Protein AF-A0A2M8NMA6-F1 (afdb_monomer)

Me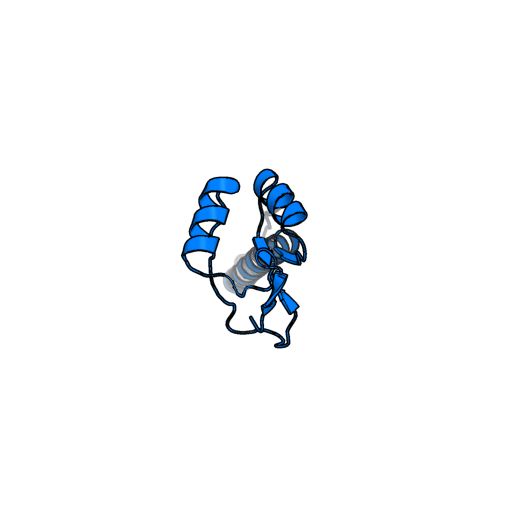an predicted aligned error: 4.54 Å

Foldseek 3Di:
DPPDDDDDPVCVVVVVVVVVVVVVVVVVVVVVVVQVVQEDEDQAPVVVQVCLVVDGHYDFFDPDDPVQQVVCCVRRVDHDDDDDPDDPWDWDAGRRPRDIGGD

Sequence (103 aa):
KEGKQFISQENIVAQVKDLLDSIHHNMLAQATAFREANTHDISSYADMKNLAETGGWARVWWAGSNDDERKIKEETGMTLRCFPLDQPGGSGTCVYTGNSANR

Radius of gyration: 21.37 Å; Cα contacts (8 Å, |Δi|>4): 92; chains: 1; bounding box: 47×32×56 Å

Solvent-accessible surface area (backbone atoms only — not comparable to full-atom values): 6247 Å² total; per-residue (Å²): 114,90,98,65,83,90,78,59,79,92,52,41,70,63,54,53,51,55,48,52,53,48,51,52,52,51,52,51,51,52,53,49,52,52,51,55,77,39,46,40,84,44,75,42,50,67,61,50,49,55,39,52,76,74,58,69,42,79,47,56,32,54,60,71,53,75,70,51,51,51,50,45,28,75,76,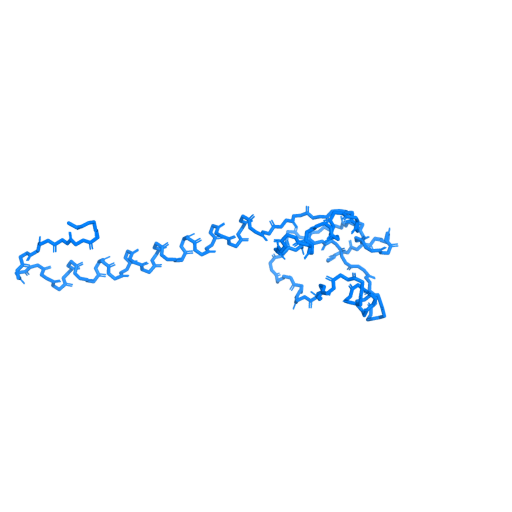50,69,51,72,91,84,76,79,74,87,87,61,96,69,66,71,44,50,9,32,81,77,66,41,81,14,69,75

Nearest PDB structures (foldseek):
  1hc7-assembly1_A  TM=9.368E-01  e=1.530E-05  Thermus thermophilus
  1h4q-assembly1_A  TM=9.274E-01  e=8.214E-05  Thermus thermophilus
  1h4s-assembly1_B  TM=9.234E-01  e=1.840E-04  Thermus thermophilus
  6aa0-assembly2_C  TM=8.926E-01  e=1.188E-02  Toxoplasma gondii ME49
  7qb7-assembly1_A  TM=8.561E-01  e=7.935E-03  Plasmodium falciparum 3D7

Structure (mmCIF, N/CA/C/O backbone):
data_AF-A0A2M8NMA6-F1
#
_entry.id   AF-A0A2M8NMA6-F1
#
loop_
_atom_site.group_PDB
_atom_site.id
_atom_site.type_symbol
_atom_site.label_atom_id
_atom_site.label_alt_id
_atom_site.label_comp_id
_atom_site.label_asym_id
_atom_site.label_entity_id
_atom_site.label_seq_id
_atom_site.pdbx_PDB_ins_code
_atom_site.Cartn_x
_atom_site.Cartn_y
_atom_site.Cartn_z
_atom_site.occupancy
_atom_site.B_iso_or_equiv
_atom_site.auth_seq_id
_atom_site.auth_comp_id
_atom_site.auth_asym_id
_atom_site.auth_atom_id
_atom_site.pdbx_PDB_model_num
ATOM 1 N N . LYS A 1 1 ? -16.932 17.232 24.743 1.00 47.41 1 LYS A N 1
ATOM 2 C CA . LYS A 1 1 ? -15.673 16.712 24.152 1.00 47.41 1 LYS A CA 1
ATOM 3 C C . LYS A 1 1 ? -16.082 15.595 23.210 1.00 47.41 1 LYS A C 1
ATOM 5 O O . LYS A 1 1 ? -16.760 14.693 23.689 1.00 47.41 1 LYS A O 1
ATOM 10 N N . GLU A 1 2 ? -15.774 15.701 21.919 1.00 72.19 2 GLU A N 1
ATOM 11 C CA . GLU A 1 2 ? -16.078 14.645 20.942 1.00 72.19 2 GLU A CA 1
ATOM 12 C C . GLU A 1 2 ? -15.517 13.290 21.396 1.00 72.19 2 GLU A C 1
ATOM 14 O O . GLU A 1 2 ? -14.491 13.233 22.077 1.00 72.19 2 GLU A O 1
ATOM 19 N N . GLY A 1 3 ? -16.245 12.214 21.087 1.00 79.19 3 GLY A N 1
ATOM 20 C CA . GLY A 1 3 ? -15.873 10.841 21.443 1.00 79.19 3 GLY A CA 1
ATOM 21 C C . GLY A 1 3 ? -16.180 10.412 22.884 1.00 79.19 3 GLY A C 1
ATOM 22 O O . GLY A 1 3 ? -15.810 9.309 23.271 1.00 79.19 3 GLY A O 1
ATOM 23 N N . LYS A 1 4 ? -16.846 11.245 23.697 1.00 89.00 4 LYS A N 1
ATOM 24 C CA . LYS A 1 4 ? -17.308 10.865 25.046 1.00 89.00 4 LYS A CA 1
ATOM 25 C C . LYS A 1 4 ? -18.826 10.775 25.096 1.00 89.00 4 LYS A C 1
ATOM 27 O O . LYS A 1 4 ? -19.508 11.644 24.561 1.00 89.00 4 LYS A O 1
ATOM 32 N N . GLN A 1 5 ? -19.336 9.767 25.796 1.00 87.56 5 GLN A N 1
ATOM 33 C CA . GLN A 1 5 ? -20.767 9.543 25.992 1.00 87.56 5 GLN A CA 1
ATOM 34 C C . GLN A 1 5 ? -21.062 9.324 27.479 1.00 87.56 5 GLN A C 1
ATOM 36 O O . GLN A 1 5 ? -20.246 8.750 28.200 1.00 87.56 5 GLN A O 1
ATOM 41 N N . PHE A 1 6 ? -22.217 9.808 27.936 1.00 89.50 6 PHE A N 1
ATOM 42 C CA . PHE A 1 6 ? -22.733 9.550 29.279 1.00 89.50 6 PHE A CA 1
ATOM 43 C C . PHE A 1 6 ? -23.800 8.465 29.180 1.00 89.50 6 PHE A C 1
ATOM 45 O O . PHE A 1 6 ? -24.752 8.615 28.417 1.00 89.50 6 PHE A O 1
ATOM 52 N N . ILE A 1 7 ? -23.630 7.383 29.934 1.00 89.94 7 ILE A N 1
ATOM 53 C CA . ILE A 1 7 ? -24.484 6.194 29.859 1.00 89.94 7 ILE A CA 1
ATOM 54 C C . ILE A 1 7 ? -24.953 5.793 31.262 1.00 89.94 7 ILE A C 1
ATOM 56 O O . ILE A 1 7 ? -24.235 6.002 32.240 1.00 89.94 7 ILE A O 1
ATOM 60 N N . SER A 1 8 ? -26.167 5.242 31.363 1.00 92.31 8 SER A N 1
ATOM 61 C CA . SER A 1 8 ? -26.717 4.722 32.626 1.00 92.31 8 SER A CA 1
ATOM 62 C C . SER A 1 8 ? -25.996 3.442 33.055 1.00 92.31 8 SER A C 1
ATOM 64 O O . SER A 1 8 ? -25.614 2.626 32.213 1.00 92.31 8 SER A O 1
ATOM 66 N N . GLN A 1 9 ? -25.870 3.233 34.368 1.00 92.25 9 GLN A N 1
ATOM 67 C CA . GLN A 1 9 ? -25.251 2.039 34.943 1.00 92.25 9 GLN A CA 1
ATOM 68 C C . GLN A 1 9 ? -26.019 0.750 34.607 1.00 92.25 9 GLN A C 1
ATOM 70 O O . GLN A 1 9 ? -25.396 -0.291 34.431 1.00 92.25 9 GLN A O 1
ATOM 75 N N . GLU A 1 10 ? -27.343 0.814 34.455 1.00 94.56 10 GLU A N 1
ATOM 76 C CA . GLU A 1 10 ? -28.184 -0.357 34.148 1.00 94.56 10 GLU A CA 1
ATOM 77 C C . GLU A 1 10 ? -27.834 -0.999 32.796 1.00 94.56 10 GLU A C 1
ATOM 79 O O . GLU A 1 10 ? -27.870 -2.218 32.659 1.00 94.56 10 GLU A O 1
ATOM 84 N N . ASN A 1 11 ? -27.423 -0.188 31.814 1.00 90.25 11 ASN A N 1
ATOM 85 C CA . ASN A 1 11 ? -27.139 -0.632 30.445 1.00 90.25 11 ASN A CA 1
ATOM 86 C C . ASN A 1 11 ? -25.641 -0.621 30.102 1.00 90.25 11 ASN A C 1
ATOM 88 O O . ASN A 1 11 ? -25.273 -0.768 28.935 1.00 90.25 11 ASN A O 1
ATOM 92 N N . ILE A 1 12 ? -24.769 -0.435 31.100 1.00 94.56 12 ILE A N 1
ATOM 93 C CA . ILE A 1 12 ? -23.337 -0.196 30.880 1.00 94.56 12 ILE A CA 1
ATOM 94 C C . ILE A 1 12 ? -22.649 -1.353 30.151 1.00 94.56 12 ILE A C 1
ATOM 96 O O . ILE A 1 12 ? -21.845 -1.122 29.255 1.00 94.56 12 ILE A O 1
ATOM 100 N N . VAL A 1 13 ? -22.991 -2.599 30.490 1.00 95.88 13 VAL A N 1
ATOM 101 C CA . VAL A 1 13 ? -22.331 -3.787 29.931 1.00 95.88 13 VAL A CA 1
ATOM 102 C C . VAL A 1 13 ? -22.610 -3.922 28.435 1.00 95.88 13 VAL A C 1
ATOM 104 O O . VAL A 1 13 ? -21.674 -4.103 27.660 1.00 95.88 13 VAL A O 1
ATOM 107 N N . ALA A 1 14 ? -23.877 -3.802 28.028 1.00 95.06 14 ALA A N 1
ATOM 108 C CA . ALA A 1 14 ? -24.264 -3.893 26.622 1.00 95.06 14 ALA A CA 1
ATOM 109 C C . ALA A 1 14 ? -23.650 -2.746 25.807 1.00 95.06 14 ALA A C 1
ATOM 111 O O . ALA A 1 14 ? -22.970 -2.994 24.817 1.00 95.06 14 ALA A O 1
ATOM 112 N N . GLN A 1 15 ? -23.779 -1.503 26.289 1.00 94.38 15 GLN A N 1
ATOM 113 C CA . GLN A 1 15 ? -23.275 -0.333 25.566 1.00 94.38 15 GLN A CA 1
ATOM 114 C C . GLN A 1 15 ? -21.753 -0.331 25.409 1.00 94.38 15 GLN A C 1
ATOM 116 O O . GLN A 1 15 ? -21.250 0.035 24.352 1.00 94.38 15 GLN A O 1
ATOM 121 N N . VAL A 1 16 ? -21.002 -0.752 26.431 1.00 95.19 16 VAL A N 1
ATOM 122 C CA . VAL A 1 16 ? -19.538 -0.853 26.322 1.00 95.19 16 VAL A CA 1
ATOM 123 C C . VAL A 1 16 ? -19.141 -1.929 25.314 1.00 95.19 16 VAL A C 1
ATOM 125 O O . VAL A 1 16 ? -18.191 -1.727 24.563 1.00 95.19 16 VAL A O 1
ATOM 128 N N . LYS A 1 17 ? -19.863 -3.052 25.265 1.00 96.75 17 LYS A N 1
ATOM 129 C CA . LYS A 1 17 ? -19.577 -4.129 24.315 1.00 96.75 17 LYS A CA 1
ATOM 130 C C . LYS A 1 17 ? -19.808 -3.671 22.872 1.00 96.75 17 LYS A C 1
ATOM 132 O O . LYS A 1 17 ? -18.891 -3.760 22.061 1.00 96.75 17 LYS A O 1
ATOM 137 N N . ASP A 1 18 ? -20.962 -3.064 22.605 1.00 95.81 18 ASP A N 1
ATOM 138 C CA . ASP A 1 18 ? -21.297 -2.511 21.287 1.00 95.81 18 ASP A CA 1
ATOM 139 C C . ASP A 1 18 ? -20.319 -1.401 20.871 1.00 95.81 18 ASP A C 1
ATOM 141 O O . ASP A 1 18 ? -19.941 -1.284 19.701 1.00 95.81 18 ASP A O 1
ATOM 145 N N . LEU A 1 19 ? -19.868 -0.587 21.833 1.00 95.38 19 LEU A N 1
ATOM 146 C CA . LEU A 1 19 ? -18.867 0.446 21.594 1.00 95.38 19 LEU A CA 1
ATOM 147 C C . LEU A 1 19 ? -17.514 -0.157 21.205 1.00 95.38 19 LEU A C 1
ATOM 149 O O . LEU A 1 19 ? -16.883 0.344 20.277 1.00 95.38 19 LEU A O 1
ATOM 153 N N . LEU A 1 20 ? -17.061 -1.215 21.880 1.00 97.25 20 LEU A N 1
ATOM 154 C CA . LEU A 1 20 ? -15.803 -1.889 21.545 1.00 97.25 20 LEU A CA 1
ATOM 155 C C . LEU A 1 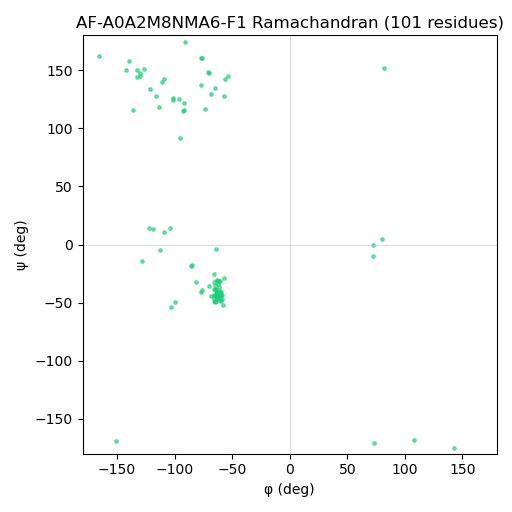20 ? -15.853 -2.504 20.143 1.00 97.25 20 LEU A C 1
ATOM 157 O O . LEU A 1 20 ? -14.911 -2.315 19.370 1.00 97.25 20 LEU A O 1
ATOM 161 N N . ASP A 1 21 ? -16.965 -3.149 19.789 1.00 98.25 21 ASP A N 1
ATOM 162 C CA . ASP A 1 21 ? -17.174 -3.691 18.444 1.00 98.25 21 ASP A CA 1
ATOM 163 C C . ASP A 1 21 ? -17.173 -2.565 17.403 1.00 98.25 21 ASP A C 1
ATOM 165 O O . ASP A 1 21 ? -16.511 -2.652 16.368 1.00 98.25 21 ASP A O 1
ATOM 169 N N . SER A 1 22 ? -17.845 -1.451 17.699 1.00 97.12 22 SER A N 1
ATOM 170 C CA . SER A 1 22 ? -17.874 -0.278 16.820 1.00 97.12 22 SER A CA 1
ATOM 171 C C . SER A 1 22 ? -16.489 0.344 16.640 1.00 97.12 22 SER A C 1
ATOM 173 O O . SER A 1 22 ? -16.112 0.694 15.523 1.00 97.12 22 SER A O 1
ATOM 175 N N . ILE A 1 23 ? -15.701 0.465 17.713 1.00 96.75 23 ILE A N 1
ATOM 176 C CA . ILE A 1 23 ? -14.321 0.962 17.651 1.00 96.75 23 ILE A CA 1
ATOM 177 C C . ILE A 1 23 ? -13.483 0.048 16.758 1.00 96.75 23 ILE A C 1
ATOM 179 O O . ILE A 1 23 ? -12.800 0.544 15.863 1.00 96.75 23 ILE A O 1
ATOM 183 N N . HIS A 1 24 ? -13.570 -1.269 16.955 1.00 98.31 24 HIS A N 1
ATOM 184 C CA . HIS A 1 24 ? -12.842 -2.234 16.140 1.00 98.31 24 HIS A CA 1
ATOM 185 C C . HIS A 1 24 ? -13.198 -2.104 14.653 1.00 98.31 24 HIS A C 1
ATOM 187 O O . HIS A 1 24 ? -12.304 -1.922 13.823 1.00 98.31 24 HIS A O 1
ATOM 193 N N . HIS A 1 25 ? -14.491 -2.125 14.315 1.00 98.44 25 HIS A N 1
ATOM 194 C CA . HIS A 1 25 ? -14.948 -1.996 12.932 1.00 98.44 25 HIS A CA 1
ATOM 195 C C . HIS A 1 25 ? -14.520 -0.668 12.304 1.00 98.44 25 HIS A C 1
ATOM 197 O O . HIS A 1 25 ? -14.052 -0.652 11.168 1.00 98.44 25 HIS A O 1
ATOM 203 N N . ASN A 1 26 ? -14.611 0.437 13.046 1.00 98.06 26 ASN A N 1
ATOM 204 C CA . ASN A 1 26 ? -14.208 1.751 12.553 1.00 98.06 26 ASN A CA 1
ATOM 205 C C . ASN A 1 26 ? -12.701 1.825 12.295 1.00 98.06 26 ASN A C 1
ATOM 207 O O . ASN A 1 26 ? -12.285 2.341 11.260 1.00 98.06 26 ASN A O 1
ATOM 211 N N . MET A 1 27 ? -11.879 1.288 13.201 1.00 98.31 27 MET A N 1
ATOM 212 C CA . MET A 1 27 ? -10.429 1.236 13.011 1.00 98.31 27 MET A CA 1
ATOM 213 C C . MET A 1 27 ? -10.054 0.366 11.810 1.00 98.31 27 MET A C 1
ATOM 215 O O . MET A 1 27 ? -9.226 0.773 10.995 1.00 98.31 27 MET A O 1
ATOM 219 N N . LEU A 1 28 ? -10.690 -0.800 11.661 1.00 98.69 28 LEU A N 1
ATOM 220 C CA . LEU A 1 28 ? -10.463 -1.687 10.522 1.00 98.69 28 LEU A CA 1
ATOM 221 C C . LEU A 1 28 ? -10.889 -1.033 9.201 1.00 98.69 28 LEU A C 1
ATOM 223 O O . LEU A 1 28 ? -10.142 -1.095 8.224 1.00 98.69 28 LEU A O 1
ATOM 227 N N . ALA A 1 29 ? -12.050 -0.377 9.165 1.00 98.50 29 ALA A N 1
ATOM 228 C CA . ALA A 1 29 ? -12.539 0.325 7.981 1.00 98.50 29 ALA A CA 1
ATOM 229 C C . ALA A 1 29 ? -11.600 1.469 7.574 1.00 98.50 29 ALA A C 1
ATOM 231 O O . ALA A 1 29 ? -11.247 1.581 6.402 1.00 98.50 29 ALA A O 1
ATOM 232 N N . GLN A 1 30 ? -11.131 2.269 8.538 1.00 98.44 30 GLN A N 1
ATOM 233 C CA . GLN A 1 30 ? -10.163 3.341 8.287 1.00 98.44 30 GLN A CA 1
ATOM 234 C C . GLN A 1 30 ? -8.832 2.793 7.762 1.00 98.44 30 GLN A C 1
ATOM 236 O O . GLN A 1 30 ? -8.316 3.293 6.764 1.00 98.44 30 GLN A O 1
ATOM 241 N N . ALA A 1 31 ? -8.293 1.740 8.382 1.00 98.44 31 ALA A N 1
ATOM 242 C CA . ALA A 1 31 ? -7.052 1.109 7.933 1.00 98.44 31 ALA A CA 1
ATOM 243 C C . ALA A 1 31 ? -7.190 0.487 6.534 1.00 98.44 31 ALA A C 1
ATOM 245 O O . ALA A 1 31 ? -6.278 0.597 5.714 1.00 98.44 31 ALA A O 1
ATOM 246 N N . THR A 1 32 ? -8.340 -0.124 6.239 1.00 98.12 32 THR A N 1
ATOM 247 C CA . THR A 1 32 ? -8.639 -0.689 4.916 1.00 98.12 32 THR A CA 1
ATOM 248 C C . THR A 1 32 ? -8.714 0.416 3.869 1.00 98.12 32 THR A C 1
ATOM 250 O O . THR A 1 32 ? -8.030 0.331 2.855 1.00 98.12 32 THR A O 1
ATOM 253 N N . ALA A 1 33 ? -9.457 1.492 4.140 1.00 98.38 33 ALA A N 1
ATOM 254 C CA . ALA A 1 33 ? -9.550 2.636 3.238 1.00 98.38 33 ALA A CA 1
ATOM 255 C C . ALA A 1 33 ? -8.181 3.287 2.991 1.00 98.38 33 ALA A C 1
ATOM 257 O O . ALA A 1 33 ? -7.852 3.607 1.853 1.00 98.38 33 ALA A O 1
ATOM 258 N N . PHE A 1 34 ? -7.353 3.425 4.033 1.00 98.06 34 PHE A N 1
ATOM 259 C CA . PHE A 1 34 ? -5.988 3.924 3.894 1.00 98.06 34 PHE A CA 1
ATOM 260 C C . PHE A 1 34 ? -5.136 3.005 3.009 1.00 98.06 34 PHE A C 1
ATOM 262 O O . PHE A 1 34 ? -4.448 3.494 2.117 1.00 98.06 34 PHE A O 1
ATOM 269 N N . ARG A 1 35 ? -5.199 1.680 3.204 1.00 97.06 35 ARG A N 1
ATOM 270 C CA . ARG A 1 35 ? -4.471 0.717 2.364 1.00 97.06 35 ARG A CA 1
ATOM 271 C C . ARG A 1 35 ? -4.881 0.829 0.898 1.00 97.06 35 ARG A C 1
ATOM 273 O O . ARG A 1 35 ? -3.999 0.907 0.050 1.00 97.06 35 ARG A O 1
ATOM 280 N N . GLU A 1 36 ? -6.181 0.847 0.605 1.00 96.06 36 GLU A N 1
ATOM 281 C CA . GLU A 1 36 ? -6.677 0.951 -0.774 1.00 96.06 36 GLU A CA 1
ATOM 282 C C . GLU A 1 36 ? -6.290 2.291 -1.413 1.00 96.06 36 GLU A C 1
ATOM 284 O O . GLU A 1 36 ? -5.803 2.312 -2.537 1.00 96.06 36 GLU A O 1
ATOM 289 N N . ALA A 1 37 ? -6.410 3.404 -0.679 1.00 97.19 37 ALA A N 1
ATOM 290 C CA . ALA A 1 37 ? -6.037 4.730 -1.177 1.00 97.19 37 ALA A CA 1
ATOM 291 C C . ALA A 1 37 ? -4.530 4.887 -1.452 1.00 97.19 37 ALA A C 1
ATOM 293 O O . ALA A 1 37 ? -4.148 5.721 -2.269 1.00 97.19 37 ALA A O 1
ATOM 294 N N . ASN A 1 38 ? -3.689 4.095 -0.779 1.00 96.81 38 ASN A N 1
ATOM 295 C CA . ASN A 1 38 ? -2.235 4.081 -0.956 1.00 96.81 38 ASN A CA 1
ATOM 296 C C . ASN A 1 38 ? -1.751 2.867 -1.767 1.00 96.81 38 ASN A C 1
ATOM 298 O O . ASN A 1 38 ? -0.564 2.546 -1.731 1.00 96.81 38 ASN A O 1
ATOM 302 N N . THR A 1 39 ? -2.648 2.153 -2.453 1.00 96.62 39 THR A N 1
ATOM 303 C CA . THR A 1 39 ? -2.292 1.069 -3.374 1.00 96.62 39 THR A CA 1
ATOM 304 C C . THR A 1 39 ? -2.657 1.477 -4.789 1.00 96.62 39 THR A C 1
ATOM 306 O O . THR A 1 39 ? -3.824 1.693 -5.102 1.00 96.62 39 THR A O 1
ATOM 309 N N . HIS A 1 40 ? -1.655 1.566 -5.655 1.00 96.06 40 HIS A N 1
ATOM 310 C CA . HIS A 1 40 ? -1.793 2.100 -7.002 1.00 96.06 40 HIS A CA 1
ATOM 311 C C . HIS A 1 40 ? -1.499 1.016 -8.032 1.00 96.06 40 HIS A C 1
ATOM 313 O O . HIS A 1 40 ? -0.443 0.384 -7.987 1.00 96.06 40 HIS A O 1
ATOM 319 N N . ASP A 1 41 ? -2.420 0.823 -8.975 1.00 94.75 41 ASP A N 1
ATOM 320 C CA . ASP A 1 41 ? -2.174 0.013 -10.165 1.00 94.75 41 ASP A CA 1
ATOM 321 C C . ASP A 1 41 ? -1.257 0.778 -11.119 1.00 94.75 41 ASP A C 1
ATOM 323 O O . ASP A 1 41 ? -1.615 1.848 -11.611 1.00 94.75 41 ASP A O 1
ATOM 327 N N . ILE A 1 42 ? -0.064 0.239 -11.365 1.00 95.06 42 ILE A N 1
ATOM 328 C CA . ILE A 1 42 ? 0.969 0.894 -12.169 1.00 95.06 42 ILE A CA 1
ATOM 329 C C . ILE A 1 42 ? 1.342 0.016 -13.364 1.00 95.06 42 ILE A C 1
ATOM 331 O O . ILE A 1 42 ? 1.592 -1.182 -13.234 1.00 95.06 42 ILE A O 1
ATOM 335 N N . SER A 1 43 ? 1.424 0.634 -14.542 1.00 92.00 43 SER A N 1
ATOM 336 C CA . SER A 1 43 ? 1.784 -0.037 -15.797 1.00 92.00 43 SER A CA 1
ATOM 337 C C . SER A 1 43 ? 3.130 0.401 -16.378 1.00 92.00 43 SER A C 1
ATOM 339 O O . SER A 1 43 ? 3.548 -0.154 -17.391 1.00 92.00 43 SER A O 1
ATOM 341 N N . SER A 1 44 ? 3.810 1.388 -15.782 1.00 95.25 44 SER A N 1
ATOM 342 C CA . SER A 1 44 ? 5.095 1.893 -16.278 1.00 95.25 44 SER A CA 1
ATOM 343 C C . SER A 1 44 ? 6.142 2.016 -15.170 1.00 95.25 44 SER A C 1
ATOM 345 O O . SER A 1 44 ? 5.842 2.377 -14.031 1.00 95.25 44 SER A O 1
ATOM 347 N N . TYR A 1 45 ? 7.404 1.744 -15.512 1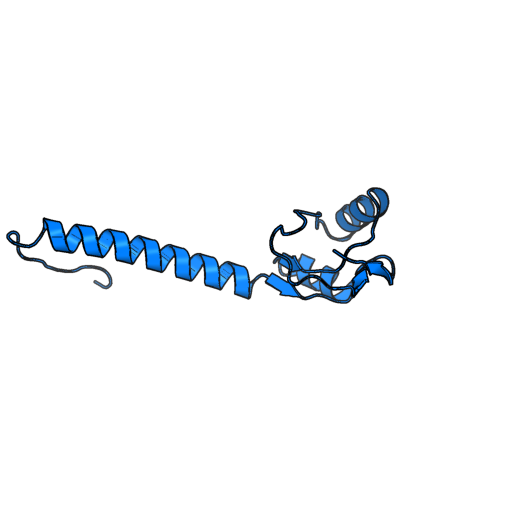.00 95.38 45 TYR A N 1
ATOM 348 C CA . TYR A 1 45 ? 8.514 1.894 -14.570 1.00 95.38 45 TYR A CA 1
ATOM 349 C C . TYR A 1 45 ? 8.712 3.351 -14.125 1.00 95.38 45 TYR A C 1
ATOM 351 O O . TYR A 1 45 ? 9.123 3.597 -12.996 1.00 95.38 45 TYR A O 1
ATOM 359 N N . ALA A 1 46 ? 8.390 4.320 -14.989 1.00 95.38 46 ALA A N 1
ATOM 360 C CA . ALA A 1 46 ? 8.482 5.741 -14.663 1.00 95.38 46 ALA A CA 1
ATOM 361 C C . ALA A 1 46 ? 7.485 6.136 -13.563 1.00 95.38 46 ALA A C 1
ATOM 363 O O . ALA A 1 46 ? 7.875 6.761 -12.580 1.00 95.38 46 ALA A O 1
ATOM 364 N N . ASP A 1 47 ? 6.229 5.699 -13.675 1.00 95.19 47 ASP A N 1
ATOM 365 C CA . ASP A 1 47 ? 5.216 5.955 -12.644 1.00 95.19 47 ASP A CA 1
ATOM 366 C C . ASP A 1 47 ? 5.566 5.249 -11.332 1.00 95.19 47 ASP A C 1
ATOM 368 O O . ASP A 1 47 ? 5.352 5.797 -10.252 1.00 95.19 47 ASP A O 1
ATOM 372 N N . MET A 1 48 ? 6.174 4.060 -11.415 1.00 95.81 48 MET A N 1
ATOM 373 C CA . MET A 1 48 ? 6.675 3.350 -10.239 1.00 95.81 48 MET A CA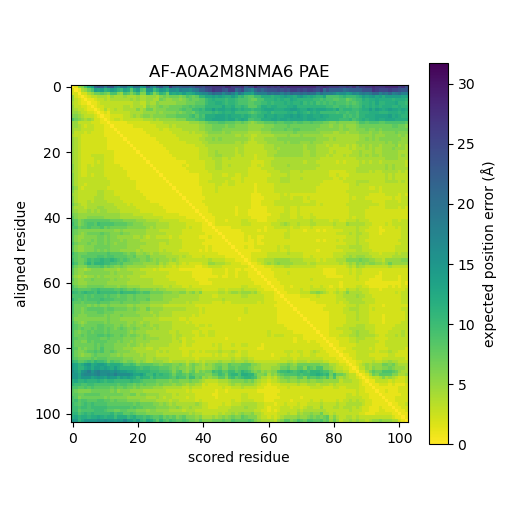 1
ATOM 374 C C . MET A 1 48 ? 7.784 4.136 -9.524 1.00 95.81 48 MET A C 1
ATOM 376 O O . MET A 1 48 ? 7.776 4.210 -8.298 1.00 95.81 48 MET A O 1
ATOM 380 N N . LYS A 1 49 ? 8.707 4.764 -10.268 1.00 95.25 49 LYS A N 1
ATOM 381 C CA . LYS A 1 49 ? 9.733 5.651 -9.690 1.00 95.25 49 LYS A CA 1
ATOM 382 C C . LYS A 1 49 ? 9.118 6.873 -9.017 1.00 95.25 49 LYS A C 1
ATOM 384 O O . LYS A 1 49 ? 9.502 7.187 -7.899 1.00 95.25 49 LYS A O 1
ATOM 389 N N . ASN A 1 50 ? 8.129 7.503 -9.649 1.00 95.62 50 ASN A N 1
ATOM 390 C CA . ASN A 1 50 ? 7.422 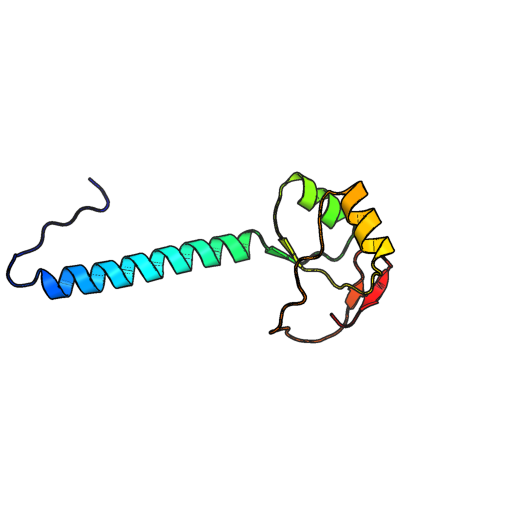8.637 -9.053 1.00 95.62 50 ASN A CA 1
ATOM 391 C C . ASN A 1 50 ? 6.723 8.234 -7.742 1.00 95.62 50 ASN A C 1
ATOM 393 O O . ASN A 1 50 ? 6.804 8.954 -6.749 1.00 95.62 50 ASN A O 1
ATOM 397 N N . LEU A 1 51 ? 6.087 7.054 -7.705 1.00 96.25 51 LEU A N 1
ATOM 398 C CA . LEU A 1 51 ? 5.460 6.548 -6.482 1.00 96.25 51 LEU A CA 1
ATOM 399 C C . LEU A 1 51 ? 6.488 6.234 -5.384 1.00 96.25 51 LEU A C 1
ATOM 401 O O . LEU A 1 51 ? 6.185 6.405 -4.205 1.00 96.25 51 LEU A O 1
ATOM 405 N N . ALA A 1 52 ? 7.699 5.797 -5.740 1.00 94.69 52 ALA A N 1
ATOM 406 C CA . ALA A 1 52 ? 8.761 5.555 -4.765 1.00 94.69 52 ALA A CA 1
ATOM 407 C C . ALA A 1 52 ? 9.134 6.829 -3.982 1.00 94.69 52 ALA A C 1
ATOM 409 O O . ALA A 1 52 ? 9.478 6.741 -2.804 1.00 94.69 52 ALA A O 1
ATOM 410 N N . GLU A 1 53 ? 9.018 8.005 -4.608 1.00 94.31 53 GLU A N 1
ATOM 411 C CA . GLU A 1 53 ? 9.283 9.299 -3.968 1.00 94.31 53 GLU A CA 1
ATOM 412 C C . GLU A 1 53 ? 8.153 9.733 -3.027 1.00 94.31 53 GLU A C 1
ATOM 414 O O . GLU A 1 53 ? 8.418 10.272 -1.951 1.00 94.31 53 GLU A O 1
ATOM 419 N N . THR A 1 54 ? 6.891 9.496 -3.402 1.00 92.75 54 THR A N 1
ATOM 420 C CA . THR A 1 54 ? 5.732 9.889 -2.579 1.00 92.75 54 THR A CA 1
ATOM 421 C C . THR A 1 54 ? 5.355 8.847 -1.527 1.00 92.75 54 THR A C 1
ATOM 423 O O . THR A 1 54 ? 4.675 9.171 -0.554 1.00 92.75 54 THR A O 1
ATOM 426 N N . GLY A 1 55 ? 5.809 7.607 -1.701 1.00 92.50 55 GLY A N 1
ATOM 427 C CA . GLY A 1 55 ? 5.451 6.462 -0.876 1.00 92.50 55 GLY A CA 1
ATOM 428 C C . GLY A 1 55 ? 4.107 5.844 -1.270 1.00 92.50 55 GLY A C 1
ATOM 429 O O . GLY A 1 55 ? 3.216 6.512 -1.789 1.00 92.50 55 GLY A O 1
ATOM 430 N N . GLY A 1 56 ? 3.970 4.541 -1.014 1.00 95.56 56 GLY A N 1
ATOM 431 C CA . GLY A 1 56 ? 2.761 3.765 -1.296 1.00 95.56 56 GLY A CA 1
ATOM 432 C C . GLY A 1 56 ? 3.076 2.347 -1.772 1.00 95.56 56 GLY A C 1
ATOM 433 O O . GLY A 1 56 ? 4.232 1.918 -1.799 1.00 95.56 56 GLY A O 1
ATOM 434 N N . TRP A 1 57 ? 2.033 1.613 -2.150 1.00 97.25 57 TRP A N 1
ATOM 435 C CA . TRP A 1 57 ? 2.125 0.286 -2.747 1.00 97.25 57 TRP A CA 1
ATOM 436 C C . TRP A 1 57 ? 1.937 0.369 -4.258 1.00 97.25 57 TRP A C 1
ATOM 438 O O . TRP A 1 57 ? 0.924 0.879 -4.732 1.00 97.25 57 TRP A O 1
ATOM 448 N N . ALA A 1 58 ? 2.884 -0.183 -5.013 1.00 96.62 58 ALA A N 1
ATOM 449 C CA . ALA A 1 58 ? 2.725 -0.409 -6.444 1.00 96.62 58 ALA A CA 1
ATOM 450 C C . ALA A 1 58 ? 2.172 -1.822 -6.670 1.00 96.62 58 ALA A C 1
ATOM 452 O O . ALA A 1 58 ? 2.845 -2.810 -6.367 1.00 96.62 58 ALA A O 1
ATOM 453 N N . ARG A 1 59 ? 0.959 -1.921 -7.212 1.00 95.81 59 ARG A N 1
ATOM 454 C CA . ARG A 1 59 ? 0.411 -3.167 -7.747 1.00 95.81 59 ARG A CA 1
ATOM 455 C C . ARG A 1 59 ? 0.728 -3.207 -9.236 1.00 95.81 59 ARG A C 1
ATOM 457 O O . ARG A 1 59 ? 0.302 -2.345 -9.999 1.00 95.81 59 ARG A O 1
ATOM 464 N N . VAL A 1 60 ? 1.551 -4.171 -9.624 1.00 95.25 60 VAL A N 1
ATOM 465 C CA . VAL A 1 60 ? 2.163 -4.245 -10.953 1.00 95.25 60 VAL A CA 1
ATOM 466 C C . VAL A 1 60 ? 2.174 -5.681 -11.444 1.00 95.25 60 VAL A C 1
ATOM 468 O O . VAL A 1 60 ? 2.182 -6.614 -10.647 1.00 95.25 60 VAL A O 1
ATOM 471 N N . TRP A 1 61 ? 2.259 -5.841 -12.758 1.00 95.69 61 TRP A N 1
ATOM 472 C CA . TRP A 1 61 ? 2.591 -7.116 -13.380 1.00 95.69 61 TRP A CA 1
ATOM 473 C C . TRP A 1 61 ? 4.094 -7.384 -13.275 1.00 95.69 61 TRP A C 1
ATOM 475 O O . TRP A 1 61 ? 4.919 -6.492 -13.525 1.00 95.69 61 TRP A O 1
ATOM 485 N N . TRP A 1 62 ? 4.471 -8.621 -12.951 1.00 95.12 62 TRP A N 1
ATOM 486 C CA . TRP A 1 62 ? 5.858 -8.980 -12.676 1.00 95.12 62 TRP A CA 1
ATOM 487 C C . TRP A 1 62 ? 6.298 -10.296 -13.332 1.00 95.12 62 TRP A C 1
ATOM 489 O O . TRP A 1 62 ? 5.878 -11.394 -12.969 1.00 95.12 62 TRP A O 1
ATOM 499 N N . ALA A 1 63 ? 7.254 -10.183 -14.258 1.00 95.44 63 ALA A N 1
ATOM 500 C CA . ALA A 1 63 ? 7.982 -11.300 -14.868 1.00 95.44 63 ALA A CA 1
ATOM 501 C C . ALA A 1 63 ? 9.507 -11.188 -14.665 1.00 95.44 63 ALA A C 1
ATOM 503 O O . ALA A 1 63 ? 10.272 -11.843 -15.371 1.00 95.44 63 ALA A O 1
ATOM 504 N N . GLY A 1 64 ? 9.954 -10.320 -13.752 1.00 91.81 64 GLY A N 1
ATOM 505 C CA . GLY A 1 64 ? 11.373 -10.068 -13.508 1.00 91.81 64 GLY A CA 1
ATOM 506 C C . GLY A 1 64 ? 12.060 -11.171 -12.702 1.00 91.81 64 GLY A C 1
ATOM 507 O O . GLY A 1 64 ? 11.428 -11.983 -12.018 1.00 91.81 64 GLY A O 1
ATOM 508 N N . SER A 1 65 ? 13.382 -11.184 -12.804 1.00 95.00 65 SER A N 1
ATOM 509 C CA . SER A 1 65 ? 14.299 -12.057 -12.077 1.00 95.00 65 SER A CA 1
ATOM 510 C C . SER A 1 65 ? 14.766 -11.432 -10.755 1.00 95.00 65 SER A C 1
ATOM 512 O O . SER A 1 65 ? 14.518 -10.258 -10.478 1.00 95.00 65 SER A O 1
ATOM 514 N N . ASN A 1 66 ? 15.517 -12.194 -9.954 1.00 94.94 66 ASN A N 1
ATOM 515 C CA . ASN A 1 66 ? 16.155 -11.669 -8.740 1.00 94.94 66 ASN A CA 1
ATOM 516 C C . ASN A 1 66 ? 17.154 -10.536 -9.046 1.00 94.94 66 ASN A C 1
ATOM 518 O O . ASN A 1 66 ? 17.327 -9.628 -8.235 1.00 94.94 66 ASN A O 1
ATOM 522 N N . ASP A 1 67 ? 17.812 -10.576 -10.210 1.00 96.69 67 ASP A N 1
ATOM 523 C CA . ASP A 1 67 ? 18.720 -9.507 -10.633 1.00 96.69 67 ASP A CA 1
ATOM 524 C C . ASP A 1 67 ? 17.951 -8.226 -10.979 1.00 96.69 67 ASP A C 1
ATOM 526 O O . ASP A 1 67 ? 18.432 -7.131 -10.689 1.00 96.69 67 ASP A O 1
ATOM 530 N N . ASP A 1 68 ? 16.754 -8.358 -11.556 1.00 95.94 68 ASP A N 1
ATOM 531 C CA . ASP A 1 68 ? 15.874 -7.224 -11.846 1.00 95.94 68 ASP A CA 1
ATOM 532 C C . ASP A 1 68 ? 15.346 -6.601 -10.550 1.00 95.94 68 ASP A C 1
ATOM 534 O O . ASP A 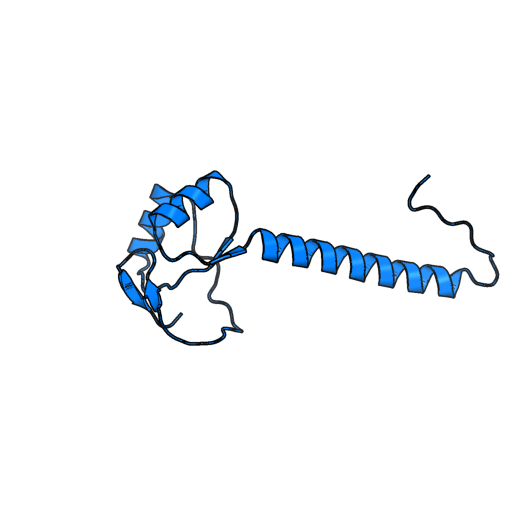1 68 ? 15.400 -5.385 -10.389 1.00 95.94 68 ASP A O 1
ATOM 538 N N . GLU A 1 69 ? 14.918 -7.421 -9.583 1.00 95.06 69 GLU A N 1
ATOM 539 C CA . GLU A 1 69 ? 14.509 -6.932 -8.261 1.00 95.06 69 GLU A CA 1
ATOM 540 C C . GLU A 1 69 ? 15.650 -6.183 -7.556 1.00 95.06 69 GLU A C 1
ATOM 542 O O . GLU A 1 69 ? 15.433 -5.103 -7.002 1.00 95.06 69 GLU A O 1
ATOM 547 N N . ARG A 1 70 ? 16.883 -6.714 -7.609 1.00 96.94 70 ARG A N 1
ATOM 548 C CA . ARG A 1 70 ? 18.056 -6.039 -7.036 1.00 96.94 70 ARG A CA 1
ATOM 549 C C . ARG A 1 70 ? 18.267 -4.659 -7.661 1.00 96.94 70 ARG A C 1
ATOM 551 O O . ARG A 1 70 ? 18.438 -3.697 -6.918 1.00 96.94 70 ARG A O 1
ATOM 558 N N . LYS A 1 71 ? 18.210 -4.549 -8.993 1.00 96.81 71 LYS A N 1
ATOM 559 C CA . LYS A 1 71 ? 18.359 -3.262 -9.696 1.00 96.81 71 LYS A CA 1
ATOM 560 C C . LYS A 1 71 ? 17.262 -2.275 -9.312 1.00 96.81 71 LYS A C 1
ATOM 562 O O . LYS A 1 71 ? 17.559 -1.127 -9.004 1.00 96.81 71 LYS A O 1
ATOM 567 N N . ILE A 1 72 ? 16.007 -2.721 -9.258 1.00 95.81 72 ILE A N 1
ATOM 568 C CA . ILE A 1 72 ? 14.886 -1.869 -8.838 1.00 95.81 72 ILE A CA 1
ATOM 569 C C . ILE A 1 72 ? 15.108 -1.349 -7.419 1.00 95.81 72 ILE A C 1
ATOM 571 O O . ILE A 1 72 ? 14.911 -0.160 -7.167 1.00 95.81 72 ILE A O 1
ATOM 575 N N . LYS A 1 73 ? 15.563 -2.203 -6.499 1.00 96.31 73 LYS A N 1
ATOM 576 C CA . LYS A 1 73 ? 15.881 -1.795 -5.129 1.00 96.31 73 LYS A CA 1
ATOM 577 C C . LYS A 1 73 ? 17.015 -0.773 -5.078 1.00 96.31 73 LYS A C 1
ATOM 579 O O . LYS A 1 73 ? 16.921 0.183 -4.316 1.00 96.31 73 LYS A O 1
ATOM 584 N N . GLU A 1 74 ? 18.070 -0.963 -5.861 1.00 96.88 74 GLU A N 1
ATOM 585 C CA . GLU A 1 74 ? 19.190 -0.017 -5.949 1.00 96.88 74 GLU A CA 1
ATOM 586 C C . GLU A 1 74 ? 18.755 1.336 -6.535 1.00 96.88 74 GLU A C 1
ATOM 588 O O . GLU A 1 74 ? 19.187 2.378 -6.051 1.00 96.88 74 GLU A O 1
ATOM 593 N N . GLU A 1 75 ? 17.871 1.331 -7.535 1.00 95.44 75 GLU A N 1
ATOM 594 C CA . GLU A 1 75 ? 17.408 2.542 -8.221 1.00 95.44 75 GLU A CA 1
ATOM 595 C C . GLU A 1 75 ? 16.298 3.299 -7.478 1.00 95.44 75 GLU A C 1
ATOM 597 O O . GLU A 1 75 ? 16.202 4.516 -7.609 1.00 95.44 75 GLU A O 1
ATOM 602 N N . THR A 1 76 ? 15.423 2.593 -6.756 1.00 95.00 76 THR A N 1
ATOM 603 C CA . THR A 1 76 ? 14.161 3.154 -6.226 1.00 95.00 76 THR A CA 1
ATOM 604 C C . THR A 1 76 ? 13.953 2.912 -4.734 1.00 95.00 76 THR A C 1
ATOM 606 O O . THR A 1 76 ? 13.049 3.483 -4.134 1.00 95.00 76 THR A O 1
ATOM 609 N N . GLY A 1 77 ? 14.729 2.015 -4.121 1.00 94.69 77 GLY A N 1
ATOM 610 C CA . GLY A 1 77 ? 14.494 1.531 -2.759 1.00 94.69 77 GLY A CA 1
ATOM 611 C C . GLY A 1 77 ? 13.299 0.578 -2.613 1.00 94.69 77 GLY A C 1
ATOM 612 O O . GLY A 1 77 ? 13.155 -0.054 -1.563 1.00 94.69 77 GLY A O 1
ATOM 613 N N . MET A 1 78 ? 12.458 0.424 -3.642 1.00 95.50 78 MET A N 1
ATOM 614 C CA . MET A 1 78 ? 11.308 -0.479 -3.608 1.00 95.50 78 MET A CA 1
ATOM 615 C C . MET A 1 78 ? 11.752 -1.945 -3.646 1.00 95.50 78 MET A C 1
ATOM 617 O O . MET A 1 78 ? 12.766 -2.302 -4.240 1.00 95.50 78 MET A O 1
ATOM 621 N N . THR A 1 79 ? 10.978 -2.812 -2.996 1.00 95.25 79 THR A N 1
ATOM 622 C CA . THR A 1 79 ? 11.233 -4.261 -2.943 1.00 95.25 79 THR A CA 1
ATOM 623 C C . THR A 1 79 ? 9.959 -5.029 -3.244 1.00 95.25 79 THR A C 1
ATOM 625 O O . THR A 1 79 ? 8.864 -4.554 -2.924 1.00 95.25 79 THR A O 1
ATOM 628 N N . LEU A 1 80 ? 10.094 -6.226 -3.820 1.00 94.69 80 LEU A N 1
ATOM 629 C CA . LEU A 1 80 ? 8.957 -7.114 -4.013 1.00 94.69 80 LEU A CA 1
ATOM 630 C C . LEU A 1 80 ? 8.489 -7.605 -2.636 1.00 94.69 80 LEU A C 1
ATOM 632 O O . LEU A 1 80 ? 9.286 -8.049 -1.810 1.00 94.69 80 LEU A O 1
ATOM 636 N N . ARG A 1 81 ? 7.189 -7.493 -2.347 1.00 95.75 81 ARG A N 1
ATOM 637 C CA . ARG A 1 81 ? 6.649 -7.868 -1.028 1.00 95.75 81 ARG A CA 1
ATOM 638 C C . ARG A 1 81 ? 5.998 -9.231 -1.013 1.00 95.75 81 ARG A C 1
ATOM 640 O O . ARG A 1 81 ? 6.256 -10.024 -0.112 1.00 95.75 81 ARG A O 1
ATOM 647 N N . CYS A 1 82 ? 5.118 -9.470 -1.971 1.00 94.44 82 CYS A N 1
ATOM 648 C CA . CYS A 1 82 ? 4.395 -10.717 -2.121 1.00 94.44 82 CYS A CA 1
ATOM 649 C C . CYS A 1 82 ? 3.745 -10.779 -3.503 1.00 94.44 82 CYS A C 1
ATOM 651 O O . CYS A 1 82 ? 3.537 -9.753 -4.149 1.00 94.44 82 CYS A O 1
ATOM 653 N N . PHE A 1 83 ? 3.370 -11.991 -3.902 1.00 92.62 83 PHE A N 1
ATOM 654 C CA . PHE A 1 83 ? 2.301 -12.196 -4.870 1.00 92.62 83 PHE A CA 1
ATOM 655 C C . PHE A 1 83 ? 1.003 -12.361 -4.075 1.00 92.62 83 PHE A C 1
ATOM 657 O O . PHE A 1 83 ? 0.953 -13.247 -3.213 1.00 92.62 83 PHE A O 1
ATOM 664 N N . PRO A 1 84 ? -0.024 -11.518 -4.292 1.00 92.06 84 PRO A N 1
ATOM 665 C CA . PRO A 1 84 ? -1.304 -11.679 -3.614 1.00 92.06 84 PRO A CA 1
ATOM 666 C C . PRO A 1 84 ? -1.875 -13.080 -3.866 1.00 92.06 84 PRO A C 1
ATOM 668 O O . PRO A 1 84 ? -1.717 -13.626 -4.955 1.00 92.06 84 PRO A O 1
ATOM 671 N N . LEU A 1 85 ? -2.511 -13.679 -2.859 1.00 92.00 85 LEU A N 1
ATOM 672 C CA . LEU A 1 85 ? -3.112 -15.011 -3.008 1.00 92.00 85 LEU A CA 1
ATOM 673 C C . LEU A 1 85 ? -4.432 -14.947 -3.781 1.00 92.00 85 LEU A C 1
ATOM 675 O O . LEU A 1 85 ? -4.696 -15.797 -4.623 1.00 92.00 85 LEU A O 1
ATOM 679 N N . ASP A 1 86 ? -5.236 -13.925 -3.492 1.00 88.88 86 ASP A N 1
ATOM 680 C CA . ASP A 1 86 ? -6.492 -13.650 -4.179 1.00 88.88 86 ASP A CA 1
ATOM 681 C C . ASP A 1 86 ? -6.234 -12.627 -5.287 1.00 88.88 86 ASP A C 1
ATOM 683 O O . ASP A 1 86 ? -6.191 -11.417 -5.053 1.00 88.88 86 ASP A O 1
ATOM 687 N N . GLN A 1 87 ? -5.943 -13.135 -6.482 1.00 84.75 87 GLN A N 1
ATOM 688 C CA . GLN A 1 87 ? -5.773 -12.323 -7.679 1.00 84.75 87 GLN A CA 1
ATOM 689 C C . GLN A 1 87 ? -6.959 -12.565 -8.609 1.00 84.75 87 GLN A C 1
ATOM 691 O O . GLN A 1 87 ? -7.358 -13.717 -8.786 1.00 84.75 87 GLN A O 1
ATOM 696 N N . PRO A 1 88 ? -7.456 -11.529 -9.306 1.00 78.06 88 PRO A N 1
ATOM 697 C CA . PRO A 1 88 ? -8.494 -11.698 -10.325 1.00 78.06 88 PRO A CA 1
ATOM 698 C C . PRO A 1 88 ? -8.031 -12.555 -11.523 1.00 78.06 88 PRO A C 1
ATOM 700 O O . PRO A 1 88 ? -8.821 -12.843 -12.420 1.00 78.06 88 PRO A O 1
ATOM 703 N N . GLY A 1 89 ? -6.759 -12.972 -11.540 1.00 83.12 89 GLY A N 1
ATOM 704 C CA . GLY A 1 89 ? -6.117 -13.655 -12.651 1.00 83.12 89 GLY A CA 1
ATOM 705 C C . GLY A 1 89 ? -5.836 -12.705 -13.813 1.00 83.12 89 GLY A C 1
ATOM 706 O O . GLY A 1 89 ? -5.978 -11.487 -13.708 1.00 83.12 89 GLY A O 1
ATOM 707 N N . GLY A 1 90 ? -5.428 -13.283 -14.939 1.00 88.50 90 GLY A N 1
ATOM 708 C CA . GLY A 1 90 ? -5.137 -12.550 -16.166 1.00 88.50 90 GLY A CA 1
ATOM 709 C C . GLY A 1 90 ? -3.649 -12.466 -16.484 1.00 88.50 90 GLY A C 1
ATOM 710 O O . GLY A 1 90 ? -2.819 -13.180 -15.923 1.00 88.50 90 GLY A O 1
ATOM 711 N N . SER A 1 91 ? -3.337 -11.610 -17.448 1.00 92.94 91 SER A N 1
ATOM 712 C CA . SER A 1 91 ? -1.976 -11.360 -17.903 1.00 92.94 91 SER A CA 1
ATOM 713 C C . SER A 1 91 ? -1.794 -9.890 -18.226 1.00 92.94 91 SER A C 1
ATOM 715 O O . SER A 1 91 ? -2.720 -9.244 -18.720 1.00 92.94 91 SER A O 1
ATOM 717 N N . GLY A 1 92 ? -0.579 -9.397 -18.048 1.00 92.81 92 GLY A N 1
ATOM 718 C CA . GLY A 1 92 ? -0.207 -8.048 -18.434 1.00 92.81 92 GLY A CA 1
ATOM 719 C C . GLY A 1 92 ? 1.261 -7.945 -18.803 1.00 92.81 92 GLY A C 1
ATOM 720 O O . GLY A 1 92 ? 1.956 -8.947 -18.980 1.00 92.81 92 GLY A O 1
ATOM 721 N N . THR A 1 93 ? 1.723 -6.712 -18.945 1.00 95.25 93 THR A N 1
ATOM 722 C CA . THR A 1 93 ? 3.108 -6.404 -19.294 1.00 95.25 93 THR A CA 1
ATOM 723 C C . THR A 1 93 ? 3.888 -6.108 -18.028 1.00 95.25 93 THR A C 1
ATOM 725 O O . THR A 1 93 ? 3.500 -5.232 -17.259 1.00 95.25 93 THR A O 1
ATOM 728 N N . CYS A 1 94 ? 4.996 -6.815 -17.817 1.00 96.12 94 CYS A N 1
ATOM 729 C CA . CYS A 1 94 ? 5.868 -6.585 -16.680 1.00 96.12 94 CYS A CA 1
ATOM 730 C C . CYS A 1 94 ? 6.346 -5.133 -16.653 1.00 96.12 94 CYS A C 1
ATOM 732 O O . CYS A 1 94 ? 6.918 -4.650 -17.631 1.00 96.12 94 CYS A O 1
ATOM 734 N N . VAL A 1 95 ? 6.166 -4.478 -15.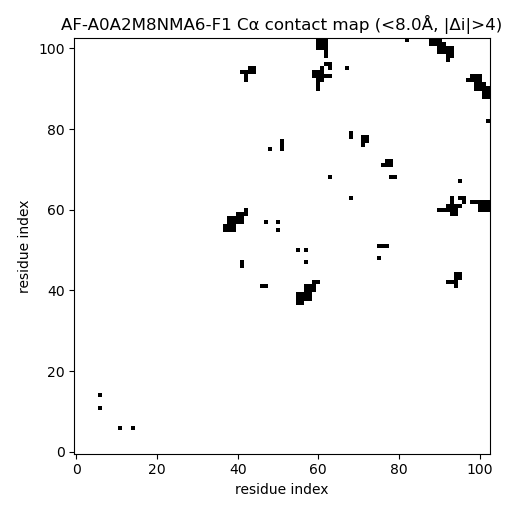502 1.00 95.69 95 VAL A N 1
ATOM 735 C CA . VAL A 1 95 ? 6.471 -3.051 -15.316 1.00 95.69 95 VAL A CA 1
ATOM 736 C C . VAL A 1 95 ? 7.928 -2.694 -15.628 1.00 95.69 95 VAL A C 1
ATOM 738 O O . VAL A 1 95 ? 8.199 -1.572 -16.042 1.00 95.69 95 VAL A O 1
ATOM 741 N N . TYR A 1 96 ? 8.857 -3.642 -15.455 1.00 95.69 96 TYR A N 1
ATOM 742 C CA . TYR A 1 96 ? 10.292 -3.428 -15.650 1.00 95.69 96 TYR A CA 1
ATOM 743 C C . TYR A 1 96 ? 10.813 -4.012 -16.968 1.00 95.69 96 TYR A C 1
ATOM 745 O O . TYR A 1 96 ? 11.436 -3.306 -17.754 1.00 95.69 96 TYR A O 1
ATOM 753 N N . THR A 1 97 ? 10.561 -5.299 -17.230 1.00 95.06 97 THR A N 1
ATOM 754 C CA . THR A 1 97 ? 11.165 -5.999 -18.379 1.00 95.06 97 THR A CA 1
ATOM 755 C C . THR A 1 97 ? 10.399 -5.809 -19.686 1.00 95.06 97 THR A C 1
ATOM 757 O O . THR A 1 97 ? 10.939 -6.104 -20.748 1.00 95.06 97 THR A O 1
ATOM 760 N N . GLY A 1 98 ? 9.135 -5.372 -19.632 1.00 93.75 98 GLY A N 1
ATOM 761 C CA . GLY A 1 98 ? 8.255 -5.304 -20.803 1.00 93.75 98 GLY A CA 1
ATOM 762 C C . GLY A 1 98 ? 7.759 -6.667 -21.309 1.00 93.75 98 GLY A C 1
ATOM 763 O O . GLY A 1 98 ? 6.996 -6.724 -22.271 1.00 93.75 98 GLY A O 1
ATOM 764 N N . ASN A 1 99 ? 8.160 -7.770 -20.671 1.00 94.81 99 ASN A N 1
ATOM 765 C CA . ASN A 1 99 ? 7.720 -9.114 -21.039 1.00 94.81 99 ASN A CA 1
ATOM 766 C C . ASN A 1 99 ? 6.294 -9.394 -20.552 1.00 94.81 99 ASN A C 1
ATOM 768 O O . ASN A 1 99 ? 5.814 -8.769 -19.608 1.00 94.81 99 ASN A O 1
ATOM 772 N N . 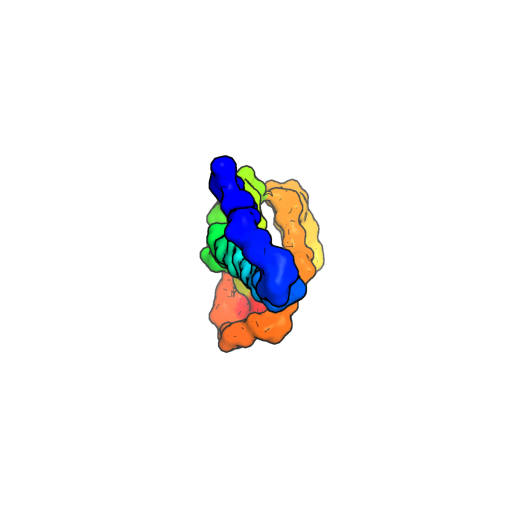SER A 1 100 ? 5.634 -10.388 -21.147 1.00 95.69 100 SER A N 1
ATOM 773 C CA . SER A 1 100 ? 4.345 -10.865 -20.640 1.00 95.69 100 SER A CA 1
ATOM 774 C C . SER A 1 100 ? 4.502 -11.495 -19.251 1.00 95.69 100 SER A C 1
ATOM 776 O O . SER A 1 100 ? 5.414 -12.289 -19.016 1.00 95.69 100 SER A O 1
ATOM 778 N N . ALA A 1 101 ? 3.602 -11.136 -18.340 1.00 93.88 101 ALA A N 1
ATOM 779 C CA . ALA A 1 101 ? 3.498 -11.659 -16.988 1.00 93.88 101 ALA A CA 1
ATOM 780 C C . ALA A 1 101 ? 2.076 -12.170 -16.737 1.00 93.88 101 ALA A C 1
ATOM 782 O O . ALA A 1 101 ? 1.109 -11.662 -17.303 1.00 93.88 101 ALA A O 1
ATOM 783 N N . ASN A 1 102 ? 1.960 -13.163 -15.865 1.00 89.88 102 ASN A N 1
ATOM 784 C CA . ASN A 1 102 ? 0.697 -13.773 -15.445 1.00 89.88 102 ASN A CA 1
ATOM 785 C C . ASN A 1 102 ? 0.445 -13.627 -13.936 1.00 89.88 102 ASN A C 1
ATOM 787 O O . ASN A 1 102 ? -0.380 -14.347 -13.377 1.00 89.88 102 ASN A O 1
ATOM 791 N N . ARG A 1 103 ? 1.218 -12.755 -13.285 1.00 82.88 103 ARG A N 1
ATOM 792 C CA . ARG A 1 103 ? 1.228 -12.496 -11.848 1.00 82.88 103 ARG A CA 1
ATOM 793 C C . ARG A 1 103 ? 1.858 -11.142 -11.549 1.00 82.88 103 ARG A C 1
ATOM 795 O O . ARG A 1 103 ? 2.518 -10.590 -12.466 1.00 82.88 103 ARG A O 1
#

Secondary structure (DSSP, 8-state):
-TT-----GGGHHHHHHHHHHHHHHHHHHHHHHHHHHTEEE---HHHHHHHHHH--EEE------HHHHHHHHHHH--------SS-----EE-TTT--EE--

pLDDT: mean 93.71, std 6.31, range [47.41, 98.69]